Protein AF-A0AAV7N3Q4-F1 (afdb_monomer)

Structure (mmCIF, N/CA/C/O backbone):
data_AF-A0AAV7N3Q4-F1
#
_entry.id   AF-A0AAV7N3Q4-F1
#
loop_
_atom_site.group_PDB
_atom_site.id
_atom_site.type_symbol
_atom_site.label_atom_id
_atom_site.label_alt_id
_atom_site.label_comp_id
_atom_site.label_asym_id
_atom_site.label_entity_id
_atom_site.label_seq_id
_atom_site.pdbx_PDB_ins_code
_atom_site.Cartn_x
_atom_site.Cartn_y
_atom_site.Cartn_z
_atom_site.occupancy
_atom_site.B_iso_or_equiv
_atom_site.auth_seq_id
_atom_site.auth_comp_id
_atom_site.auth_asym_id
_atom_site.auth_atom_id
_atom_site.pdbx_PDB_model_num
ATOM 1 N N . MET A 1 1 ? -39.436 10.682 68.990 1.00 85.94 1 MET A N 1
ATOM 2 C CA . MET A 1 1 ? -39.209 9.392 68.303 1.00 85.94 1 MET A CA 1
ATOM 3 C C . MET A 1 1 ? -39.518 9.507 66.808 1.00 85.94 1 MET A C 1
ATOM 5 O O . MET A 1 1 ? -38.678 9.134 66.002 1.00 85.94 1 MET A O 1
ATOM 9 N N . ASP A 1 2 ? -40.644 10.120 66.430 1.00 95.50 2 ASP A N 1
ATOM 10 C CA . ASP A 1 2 ? -41.121 10.217 65.033 1.00 95.50 2 ASP A CA 1
ATOM 11 C C . ASP A 1 2 ? -40.151 10.873 64.045 1.00 95.50 2 ASP A C 1
ATOM 13 O O . ASP A 1 2 ? -39.972 10.384 62.932 1.00 95.50 2 ASP A O 1
ATOM 17 N N . ARG A 1 3 ? -39.455 11.940 64.455 1.00 96.56 3 ARG A N 1
ATOM 18 C CA . ARG A 1 3 ? -38.454 12.605 63.605 1.00 96.56 3 ARG A CA 1
ATOM 19 C C . ARG A 1 3 ? -37.317 11.667 63.187 1.00 96.56 3 ARG A C 1
ATOM 21 O O . ARG A 1 3 ? -36.906 11.680 62.033 1.00 96.56 3 ARG A O 1
ATOM 28 N N . ILE A 1 4 ? -36.867 10.811 64.104 1.00 96.75 4 ILE A N 1
ATOM 29 C CA . ILE A 1 4 ? -35.821 9.818 63.829 1.00 96.75 4 ILE A CA 1
ATOM 30 C C . ILE A 1 4 ? -36.345 8.776 62.831 1.00 96.75 4 ILE A C 1
ATOM 32 O O . ILE A 1 4 ? -35.657 8.445 61.871 1.00 96.75 4 ILE A O 1
ATOM 36 N N . LEU A 1 5 ? -37.588 8.309 62.994 1.00 96.50 5 LEU A N 1
ATOM 37 C CA . LEU A 1 5 ? -38.215 7.370 62.052 1.00 96.50 5 LEU A CA 1
ATOM 38 C C . LEU A 1 5 ? -38.373 7.972 60.646 1.00 96.50 5 LEU A C 1
ATOM 40 O O . LEU A 1 5 ? -38.169 7.283 59.640 1.00 96.50 5 LEU A O 1
ATOM 44 N N . GLN A 1 6 ? -38.693 9.263 60.558 1.00 96.62 6 GLN A N 1
ATOM 45 C CA . GLN A 1 6 ? -38.802 9.981 59.290 1.00 96.62 6 GLN A CA 1
ATOM 46 C C . GLN A 1 6 ? -37.441 10.134 58.596 1.00 96.62 6 GLN A C 1
ATOM 48 O O . GLN A 1 6 ? -37.340 9.925 57.383 1.00 96.62 6 GLN A O 1
ATOM 53 N N . GLU A 1 7 ? -36.390 10.456 59.351 1.00 97.94 7 GLU A N 1
ATOM 54 C CA . GLU A 1 7 ? -35.021 10.543 58.839 1.00 97.94 7 GLU A CA 1
ATOM 55 C C . GLU A 1 7 ? -34.511 9.174 58.368 1.00 97.94 7 GLU A C 1
ATOM 57 O O . GLU A 1 7 ? -34.028 9.072 57.239 1.00 97.94 7 GLU A O 1
ATOM 62 N N . ILE A 1 8 ? -34.726 8.105 59.145 1.00 97.38 8 ILE A N 1
ATOM 63 C CA . ILE A 1 8 ? -34.405 6.724 58.739 1.00 97.38 8 ILE A CA 1
ATOM 64 C C . ILE A 1 8 ? -35.130 6.368 57.437 1.00 97.38 8 ILE A C 1
ATOM 66 O O . ILE A 1 8 ? -34.505 5.897 56.490 1.00 97.38 8 ILE A O 1
ATOM 70 N N . SER A 1 9 ? -36.427 6.671 57.332 1.00 97.12 9 SER A N 1
ATOM 71 C CA . SER A 1 9 ? -37.207 6.417 56.112 1.00 97.12 9 SER A CA 1
ATOM 72 C C . SER A 1 9 ? -36.661 7.180 54.901 1.00 97.12 9 SER A C 1
ATOM 74 O O . SER A 1 9 ? -36.644 6.664 53.781 1.00 97.12 9 SER A O 1
ATOM 76 N N . SER A 1 10 ? -36.197 8.413 55.113 1.00 98.06 10 SER A N 1
ATOM 77 C CA . SER A 1 10 ? -35.547 9.223 54.081 1.00 98.06 10 SER A CA 1
ATOM 78 C C . SER A 1 10 ? -34.230 8.595 53.618 1.00 98.06 10 SER A C 1
ATOM 80 O O . SER A 1 10 ? -34.011 8.447 52.414 1.00 98.06 10 SER A O 1
ATOM 82 N N . VAL A 1 11 ? -33.388 8.155 54.558 1.00 97.94 11 VAL A N 1
ATOM 83 C CA . VAL A 1 11 ? -32.121 7.467 54.266 1.00 97.94 11 VAL A CA 1
ATOM 84 C C . VAL A 1 11 ? -32.369 6.156 53.520 1.00 97.94 11 VAL A C 1
ATOM 86 O O . VAL A 1 11 ? -31.745 5.926 52.488 1.00 97.94 11 VAL A O 1
ATOM 89 N N . CYS A 1 12 ? -33.336 5.339 53.948 1.00 97.81 12 CYS A N 1
ATOM 90 C CA . CYS A 1 12 ? -33.691 4.095 53.260 1.00 97.81 12 CYS A CA 1
ATOM 91 C C . CYS A 1 12 ? -34.134 4.329 51.808 1.00 97.81 12 CYS A C 1
ATOM 93 O O . CYS A 1 12 ? -33.788 3.543 50.927 1.00 97.81 12 CYS A O 1
ATOM 95 N N . ARG A 1 13 ? -34.876 5.412 51.528 1.00 98.00 13 ARG A N 1
ATOM 96 C CA . ARG A 1 13 ? -35.238 5.778 50.148 1.00 98.00 13 ARG A CA 1
ATOM 97 C C . ARG A 1 13 ? -34.016 6.167 49.320 1.00 98.00 13 ARG A C 1
ATOM 99 O O . ARG A 1 13 ? -33.905 5.728 48.179 1.00 98.00 13 ARG A O 1
ATOM 106 N N . LYS A 1 14 ? -33.096 6.953 49.888 1.00 98.25 14 LYS A N 1
ATOM 107 C CA . LYS A 1 14 ? -31.851 7.345 49.208 1.00 98.25 14 LYS A CA 1
ATOM 108 C C . LYS A 1 14 ? -30.969 6.136 48.898 1.00 98.25 14 LYS A C 1
ATOM 110 O O . LYS A 1 14 ? -30.507 6.028 47.769 1.00 98.25 14 LYS A O 1
ATOM 115 N N . LEU A 1 15 ? -30.807 5.212 49.849 1.00 98.12 15 LEU A N 1
ATOM 116 C CA . LEU A 1 15 ? -30.045 3.975 49.648 1.00 98.12 15 LEU A CA 1
ATOM 117 C C . LEU A 1 15 ? -30.625 3.135 48.504 1.00 98.12 15 LEU A C 1
ATOM 119 O O . LEU A 1 15 ? -29.895 2.796 47.583 1.00 98.12 15 LEU A O 1
ATOM 123 N N . LYS A 1 16 ? -31.950 2.928 48.466 1.00 97.75 16 LYS A N 1
ATOM 124 C CA . LYS A 1 16 ? -32.605 2.235 47.338 1.00 97.75 16 LYS A CA 1
ATOM 125 C C . LYS A 1 16 ? -32.380 2.933 45.991 1.00 97.75 16 LYS A C 1
ATOM 127 O O . LYS A 1 16 ? -32.219 2.271 44.964 1.00 97.75 16 LYS A O 1
ATOM 132 N N . GLY A 1 17 ? -32.385 4.267 45.982 1.00 98.19 17 GLY A N 1
ATOM 133 C CA . GLY A 1 17 ? -32.070 5.055 44.790 1.00 98.19 17 GLY A CA 1
ATOM 134 C C . GLY A 1 17 ? -30.626 4.852 44.327 1.00 98.19 17 GLY A C 1
ATOM 135 O O . GLY A 1 17 ? -30.386 4.643 43.140 1.00 98.19 17 GLY A O 1
ATOM 136 N N . MET A 1 18 ? -29.676 4.842 45.265 1.00 98.12 18 MET A N 1
ATOM 137 C CA . MET A 1 18 ? -28.266 4.560 44.987 1.00 98.12 18 MET A CA 1
ATOM 138 C C . MET A 1 18 ? -28.060 3.133 44.475 1.00 98.12 18 MET A C 1
ATOM 140 O O . MET A 1 18 ? -27.357 2.960 43.487 1.00 98.12 18 MET A O 1
ATOM 144 N N . ASP A 1 19 ? -28.713 2.133 45.069 1.00 98.12 19 ASP A N 1
ATOM 145 C CA . ASP A 1 19 ? -28.649 0.741 44.606 1.00 98.12 19 ASP A CA 1
ATOM 146 C C . ASP A 1 19 ? -29.130 0.611 43.155 1.00 98.12 19 ASP A C 1
ATOM 148 O O . ASP A 1 19 ? -28.496 -0.053 42.333 1.00 98.12 19 ASP A O 1
ATOM 152 N N . SER A 1 20 ? -30.212 1.315 42.813 1.00 98.06 20 SER A N 1
ATOM 153 C CA . SER A 1 20 ? -30.743 1.349 41.446 1.00 98.06 20 SER A CA 1
ATOM 154 C C . SER A 1 20 ? -29.767 2.024 40.472 1.00 98.06 20 SER A C 1
ATOM 156 O O . SER A 1 20 ? -29.524 1.512 39.379 1.00 98.06 20 SER A O 1
ATOM 158 N N . ALA A 1 21 ? -29.156 3.144 40.874 1.00 98.12 21 ALA A N 1
ATOM 159 C CA . ALA A 1 21 ? -28.151 3.840 40.069 1.00 98.12 21 ALA A CA 1
ATOM 160 C C . ALA A 1 21 ? -26.880 2.995 39.871 1.00 98.12 21 ALA A C 1
ATOM 162 O O . ALA A 1 21 ? -26.360 2.912 38.759 1.00 98.12 21 ALA A O 1
ATOM 163 N N . MET A 1 22 ? -26.409 2.309 40.916 1.00 98.44 22 MET A N 1
ATOM 164 C CA . MET A 1 22 ? -25.273 1.388 40.832 1.00 98.44 22 MET A CA 1
ATOM 165 C C . MET A 1 22 ? -25.566 0.212 39.899 1.00 98.44 22 MET A C 1
ATOM 167 O O . MET A 1 22 ? -24.702 -0.168 39.105 1.00 98.44 22 MET A O 1
ATOM 171 N N . ALA A 1 23 ? -26.779 -0.346 39.947 1.00 97.94 23 ALA A N 1
ATOM 172 C CA . ALA A 1 23 ? -27.193 -1.402 39.029 1.00 97.94 23 ALA A CA 1
ATOM 173 C C . ALA A 1 23 ? -27.170 -0.920 37.567 1.00 97.94 23 ALA A C 1
ATOM 175 O O . ALA A 1 23 ? -26.637 -1.619 36.704 1.00 97.94 23 ALA A O 1
ATOM 176 N N . SER A 1 24 ? -27.663 0.297 37.305 1.00 98.44 24 SER A N 1
ATOM 177 C CA . SER A 1 24 ? -27.626 0.921 35.975 1.00 98.44 24 SER A CA 1
ATOM 178 C C . SER A 1 24 ? -26.196 1.138 35.473 1.00 98.44 24 SER A C 1
ATOM 180 O O . SER A 1 24 ? -25.858 0.692 34.379 1.00 98.44 24 SER A O 1
ATOM 182 N N . LEU A 1 25 ? -25.323 1.745 36.285 1.00 98.31 25 LEU A N 1
ATOM 183 C CA . LEU A 1 25 ? -23.913 1.964 35.930 1.00 98.31 25 LEU A CA 1
ATOM 184 C C . LEU A 1 25 ? -23.173 0.646 35.688 1.00 98.31 25 LEU A C 1
ATOM 186 O O . LEU A 1 25 ? -22.331 0.547 34.795 1.00 98.31 25 LEU A O 1
ATOM 190 N N . THR A 1 26 ? -23.500 -0.394 36.455 1.00 98.38 26 THR A N 1
ATOM 191 C CA . THR A 1 26 ? -22.928 -1.731 36.260 1.00 98.38 26 THR A CA 1
ATOM 192 C C . THR A 1 26 ? -23.360 -2.328 34.921 1.00 98.38 26 THR A C 1
ATOM 194 O O . THR A 1 26 ? -22.547 -2.963 34.247 1.00 98.38 26 THR A O 1
ATOM 197 N N . ALA A 1 27 ? -24.618 -2.132 34.518 1.00 98.19 27 ALA A N 1
ATOM 198 C CA . ALA A 1 27 ? -25.118 -2.583 33.223 1.00 98.19 27 ALA A CA 1
ATOM 199 C C . ALA A 1 27 ? -24.444 -1.831 32.064 1.00 98.19 27 ALA A C 1
ATOM 201 O O . ALA A 1 27 ? -23.938 -2.464 31.139 1.00 98.19 27 ALA A O 1
ATOM 202 N N . GLU A 1 28 ? -24.348 -0.505 32.156 1.00 98.56 28 GLU A N 1
ATOM 203 C CA . GLU A 1 28 ? -23.677 0.331 31.156 1.00 98.56 28 GLU A CA 1
ATOM 204 C C . GLU A 1 28 ? -22.185 -0.016 31.033 1.00 98.56 28 GLU A C 1
ATOM 206 O O . GLU A 1 28 ? -21.675 -0.218 29.934 1.00 98.56 28 GLU A O 1
ATOM 211 N N . THR A 1 29 ? -21.497 -0.223 32.161 1.00 98.38 29 THR A N 1
ATOM 212 C CA . THR A 1 29 ? -20.089 -0.655 32.178 1.00 98.38 29 THR A CA 1
ATOM 213 C C . THR A 1 29 ? -19.898 -2.012 31.498 1.00 98.38 29 THR A C 1
ATOM 215 O O . THR A 1 29 ? -18.897 -2.227 30.816 1.00 98.38 29 THR A O 1
ATOM 218 N N . LYS A 1 30 ? -20.844 -2.947 31.661 1.00 98.31 30 LYS A N 1
ATOM 219 C CA . LYS A 1 30 ? -20.809 -4.232 30.947 1.00 98.31 30 LYS A CA 1
ATOM 220 C C . LYS A 1 30 ? -21.010 -4.043 29.446 1.00 98.31 30 LYS A C 1
ATOM 222 O O . LYS A 1 30 ? -20.274 -4.662 28.684 1.00 98.31 30 LYS A O 1
ATOM 227 N N . SER A 1 31 ? -21.940 -3.179 29.037 1.00 98.56 31 SER A N 1
ATOM 228 C CA . SER A 1 31 ? -22.153 -2.843 27.624 1.00 98.56 31 SER A CA 1
ATOM 229 C C . SER A 1 31 ? -20.885 -2.268 26.997 1.00 98.56 31 SER A C 1
ATOM 231 O O . SER A 1 31 ? -20.386 -2.821 26.023 1.00 98.56 31 SER A O 1
ATOM 233 N N . MET A 1 32 ? -20.279 -1.255 27.626 1.00 98.56 32 MET A N 1
ATOM 234 C CA . MET A 1 32 ? -19.039 -0.647 27.130 1.00 98.56 32 MET A CA 1
ATOM 235 C C . MET A 1 32 ? -17.902 -1.664 26.988 1.00 98.56 32 MET A C 1
ATOM 237 O O . MET A 1 32 ? -17.132 -1.601 26.035 1.00 98.56 32 MET A O 1
ATOM 241 N N . ARG A 1 33 ? -17.782 -2.633 27.908 1.00 98.50 33 ARG A N 1
ATOM 242 C CA . ARG A 1 33 ? -16.776 -3.704 27.784 1.00 98.50 33 ARG A CA 1
ATOM 243 C C . ARG A 1 33 ? -17.008 -4.586 26.559 1.00 98.50 33 ARG A C 1
ATOM 245 O O . ARG A 1 33 ? -16.032 -4.995 25.934 1.00 98.50 33 ARG A O 1
ATOM 252 N N . LEU A 1 34 ? -18.264 -4.885 26.229 1.00 98.38 34 LEU A N 1
ATOM 253 C CA . LEU A 1 34 ? -18.602 -5.649 25.027 1.00 98.38 34 LEU A CA 1
ATOM 254 C C . LEU A 1 34 ? -18.279 -4.850 23.762 1.00 98.38 34 LEU A C 1
ATOM 256 O O . LEU A 1 34 ? -17.663 -5.397 22.850 1.00 98.38 34 LEU A O 1
ATOM 260 N N . ASP A 1 35 ? -18.606 -3.559 23.743 1.00 98.56 35 ASP A N 1
ATOM 261 C CA . ASP A 1 35 ? -18.296 -2.678 22.614 1.00 98.56 35 ASP A CA 1
ATOM 262 C C . ASP A 1 35 ? -16.781 -2.562 22.398 1.00 98.56 35 ASP A C 1
ATOM 264 O O . ASP A 1 35 ? -16.299 -2.714 21.276 1.00 98.56 35 ASP A O 1
ATOM 268 N N . ILE A 1 36 ? -16.005 -2.396 23.477 1.00 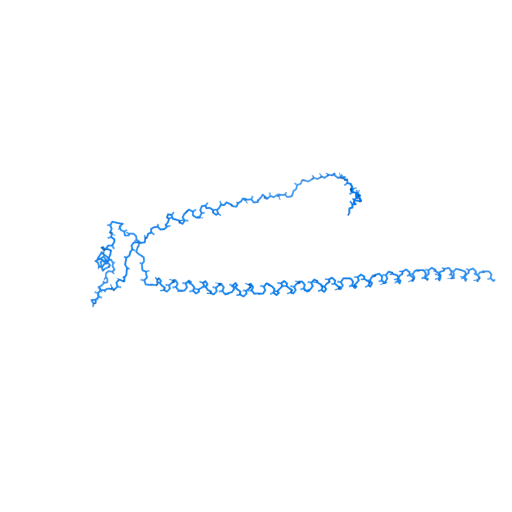98.50 36 ILE A N 1
ATOM 269 C CA . ILE A 1 36 ? -14.535 -2.375 23.427 1.00 98.50 36 ILE A CA 1
ATOM 270 C C . ILE A 1 36 ? -13.985 -3.687 22.855 1.00 98.50 36 ILE A C 1
ATOM 272 O O . ILE A 1 36 ? -13.111 -3.647 21.990 1.00 98.50 36 ILE A O 1
ATOM 276 N N . ALA A 1 37 ? -14.499 -4.844 23.281 1.00 98.06 37 ALA A N 1
ATOM 277 C CA . ALA A 1 37 ? -14.082 -6.136 22.731 1.00 98.06 37 ALA A CA 1
ATOM 278 C C . ALA A 1 37 ? -14.438 -6.268 21.234 1.00 98.06 37 ALA A C 1
ATOM 280 O O . ALA A 1 37 ? -13.651 -6.788 20.434 1.00 98.06 37 ALA A O 1
ATOM 281 N N . GLY A 1 38 ? -15.599 -5.742 20.835 1.00 98.56 38 GLY A N 1
ATOM 282 C CA . GLY A 1 38 ? -16.008 -5.646 19.436 1.00 98.56 38 GLY A CA 1
ATOM 283 C C . GLY A 1 38 ? -15.044 -4.793 18.612 1.00 98.56 38 GLY A C 1
ATOM 284 O O . GLY A 1 38 ? -14.570 -5.233 17.563 1.00 98.56 38 GLY A O 1
ATOM 285 N N . PHE A 1 39 ? -14.684 -3.608 19.106 1.00 98.56 39 PHE A N 1
ATOM 286 C CA . PHE A 1 39 ? -13.723 -2.730 18.440 1.00 98.56 39 PHE A CA 1
ATOM 287 C C . PHE A 1 39 ? -12.327 -3.343 18.359 1.00 98.56 39 PHE A C 1
ATOM 289 O O . PHE A 1 39 ? -11.708 -3.270 17.303 1.00 98.56 39 PHE A O 1
ATOM 296 N N . GLN A 1 40 ? -11.852 -4.018 19.406 1.00 98.56 40 GLN A N 1
ATOM 297 C CA . GLN A 1 40 ? -10.576 -4.744 19.369 1.00 98.56 40 GLN A CA 1
ATOM 298 C C . GLN A 1 40 ? -10.552 -5.798 18.252 1.00 98.56 40 GLN A C 1
ATOM 300 O O . GLN A 1 40 ? -9.575 -5.910 17.510 1.00 98.56 40 GLN A O 1
ATOM 305 N N . THR A 1 41 ? -11.654 -6.526 18.072 1.00 98.25 41 THR A N 1
ATOM 306 C CA . THR A 1 41 ? -11.781 -7.521 16.996 1.00 98.25 41 THR A CA 1
ATOM 307 C C . THR A 1 41 ? -11.770 -6.863 15.611 1.00 98.25 41 THR A C 1
ATOM 309 O O . THR A 1 41 ? -11.142 -7.362 14.680 1.00 98.25 41 THR A O 1
ATOM 312 N N . GLN A 1 42 ? -12.427 -5.711 15.457 1.00 98.56 42 GLN A N 1
ATOM 313 C CA . GLN A 1 42 ? -12.407 -4.972 14.192 1.00 98.56 42 GLN A CA 1
ATOM 314 C C . GLN A 1 42 ? -11.023 -4.395 13.875 1.00 98.56 42 GLN A C 1
ATOM 316 O O . GLN A 1 42 ? -10.572 -4.506 12.737 1.00 98.56 42 GLN A O 1
ATOM 321 N N . VAL A 1 43 ? -10.341 -3.814 14.866 1.00 98.62 43 VAL A N 1
ATOM 322 C CA . VAL A 1 43 ? -8.998 -3.235 14.710 1.00 98.62 43 VAL A CA 1
ATOM 323 C C . VAL A 1 43 ? -8.002 -4.307 14.282 1.00 98.62 43 VAL A C 1
ATOM 325 O O . VAL A 1 43 ? -7.355 -4.141 13.255 1.00 98.62 43 VAL A O 1
ATOM 328 N N . THR A 1 44 ? -7.963 -5.445 14.975 1.00 98.31 44 THR A N 1
ATOM 329 C CA . THR A 1 44 ? -7.092 -6.576 14.600 1.00 98.31 44 THR A CA 1
ATOM 330 C C . THR A 1 44 ? -7.389 -7.108 13.193 1.00 98.31 44 THR A C 1
ATOM 332 O O . THR A 1 44 ? -6.475 -7.419 12.427 1.00 98.31 44 THR A O 1
ATOM 335 N N . GLY A 1 45 ? -8.665 -7.157 12.794 1.00 98.44 45 GLY A N 1
ATOM 336 C CA . GLY A 1 45 ? -9.055 -7.508 11.427 1.00 98.44 45 GLY A CA 1
ATOM 337 C C . GLY A 1 45 ? -8.593 -6.491 10.376 1.00 98.44 45 GLY A C 1
ATOM 338 O O . GLY A 1 45 ? -8.189 -6.874 9.275 1.00 98.44 45 GLY A O 1
ATOM 339 N N . LEU A 1 46 ? -8.638 -5.194 10.692 1.00 98.44 46 LEU A N 1
ATOM 340 C CA . LEU A 1 46 ? -8.141 -4.134 9.813 1.00 98.44 46 LEU A CA 1
ATOM 341 C C . LEU A 1 46 ? -6.617 -4.156 9.701 1.00 98.44 46 LEU A C 1
ATOM 343 O O . LEU A 1 46 ? -6.109 -4.061 8.587 1.00 98.44 46 LEU A O 1
ATOM 347 N N . GLU A 1 47 ? -5.906 -4.347 10.810 1.00 98.38 47 GLU A N 1
ATOM 348 C CA . GLU A 1 47 ? -4.448 -4.497 10.834 1.00 98.38 47 GLU A CA 1
ATOM 349 C C . GLU A 1 47 ? -4.006 -5.631 9.905 1.00 98.38 47 GLU A C 1
ATOM 351 O O . GLU A 1 47 ? -3.195 -5.410 9.009 1.00 98.38 47 GLU A O 1
ATOM 356 N N . LEU A 1 48 ? -4.638 -6.807 10.003 1.00 98.38 48 LEU A N 1
ATOM 357 C CA . LEU A 1 48 ? -4.339 -7.940 9.122 1.00 98.38 48 LEU A CA 1
ATOM 358 C C . LEU A 1 48 ? -4.571 -7.615 7.638 1.00 98.38 48 LEU A C 1
ATOM 360 O O . LEU A 1 48 ? -3.788 -8.013 6.768 1.00 98.38 48 LEU A O 1
ATOM 364 N N . ARG A 1 49 ? -5.654 -6.893 7.323 1.00 98.25 49 ARG A N 1
ATOM 365 C CA . ARG A 1 49 ? -5.950 -6.469 5.947 1.00 98.25 49 ARG A CA 1
ATOM 366 C C . ARG A 1 49 ? -4.903 -5.491 5.426 1.00 98.25 49 ARG A C 1
ATOM 368 O O . ARG A 1 49 ? -4.513 -5.620 4.268 1.00 98.25 49 ARG A O 1
ATOM 375 N N . VAL A 1 50 ? -4.441 -4.557 6.257 1.00 98.38 50 VAL A N 1
ATOM 376 C CA . VAL A 1 50 ? -3.359 -3.625 5.911 1.00 98.38 50 VAL A CA 1
ATOM 377 C C . VAL A 1 50 ? -2.078 -4.399 5.624 1.00 98.38 50 VAL A C 1
ATOM 379 O O . VAL A 1 50 ? -1.552 -4.275 4.522 1.00 98.38 50 VAL A O 1
ATOM 382 N N . THR A 1 51 ? -1.660 -5.305 6.510 1.00 98.06 51 THR A N 1
ATOM 383 C CA . THR A 1 51 ? -0.460 -6.130 6.291 1.00 98.06 51 THR A CA 1
ATOM 384 C C . THR A 1 51 ? -0.571 -6.977 5.017 1.00 98.06 51 THR A C 1
ATOM 386 O O . THR A 1 51 ? 0.386 -7.133 4.257 1.00 98.06 51 THR A O 1
ATOM 389 N N . THR A 1 52 ? -1.763 -7.497 4.717 1.00 98.19 52 THR A N 1
ATOM 390 C CA . THR A 1 52 ? -2.017 -8.249 3.477 1.00 98.19 52 THR A CA 1
ATOM 391 C C . THR A 1 52 ? -1.882 -7.366 2.234 1.00 98.19 52 THR A C 1
ATOM 393 O O . THR A 1 52 ? -1.379 -7.802 1.201 1.00 98.19 52 THR A O 1
ATOM 396 N N . VAL A 1 53 ? -2.342 -6.118 2.294 1.00 97.88 53 VAL A N 1
ATOM 397 C CA . VAL A 1 53 ? -2.201 -5.173 1.180 1.00 97.88 53 VAL A CA 1
ATOM 398 C C . VAL A 1 53 ? -0.743 -4.748 1.014 1.00 97.88 53 VAL A C 1
ATOM 400 O O . VAL A 1 53 ? -0.238 -4.775 -0.104 1.00 97.88 53 VAL A O 1
ATOM 403 N N . GLU A 1 54 ? -0.044 -4.439 2.103 1.00 96.75 54 GLU A N 1
ATOM 404 C CA . GLU A 1 54 ? 1.374 -4.061 2.089 1.00 96.75 54 GLU A CA 1
ATOM 405 C C . GLU A 1 54 ? 2.252 -5.168 1.497 1.00 96.75 54 GLU A C 1
ATOM 407 O O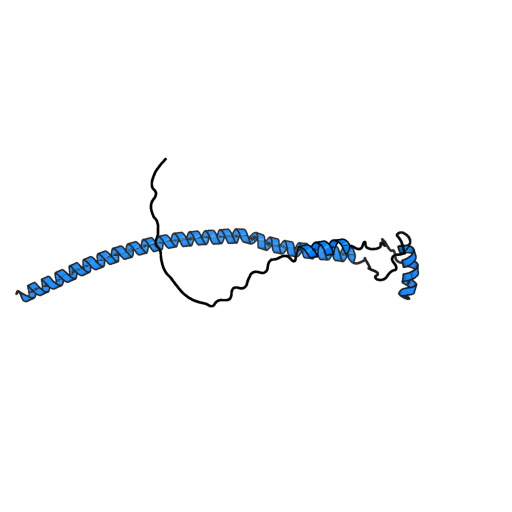 . GLU A 1 54 ? 3.036 -4.915 0.581 1.00 96.75 54 GLU A O 1
ATOM 412 N N . THR A 1 55 ? 2.055 -6.417 1.927 1.00 96.69 55 THR A N 1
ATOM 413 C CA . THR A 1 55 ? 2.781 -7.579 1.378 1.00 96.69 55 THR A CA 1
ATOM 414 C C . THR A 1 55 ? 2.493 -7.809 -0.105 1.00 96.69 55 THR A C 1
ATOM 416 O O . THR A 1 55 ? 3.378 -8.228 -0.848 1.00 96.69 55 THR A O 1
ATOM 419 N N . ARG A 1 56 ? 1.277 -7.498 -0.573 1.00 96.06 56 ARG A N 1
ATOM 420 C CA . ARG A 1 56 ? 0.927 -7.563 -2.000 1.00 96.06 56 ARG A CA 1
ATOM 421 C C . ARG A 1 56 ? 1.523 -6.422 -2.819 1.00 96.06 56 ARG A C 1
ATOM 423 O O . ARG A 1 56 ? 1.752 -6.633 -4.006 1.00 96.06 56 ARG A O 1
ATOM 430 N N . ILE A 1 57 ? 1.735 -5.244 -2.228 1.00 96.25 57 ILE A N 1
ATOM 431 C CA . ILE A 1 57 ? 2.292 -4.060 -2.902 1.00 96.25 57 ILE A CA 1
ATOM 432 C C . ILE A 1 57 ? 3.819 -4.137 -2.995 1.00 96.25 57 ILE A C 1
ATOM 434 O O . ILE A 1 57 ? 4.363 -3.788 -4.041 1.00 96.25 57 ILE A O 1
ATOM 438 N N . ALA A 1 58 ? 4.496 -4.647 -1.963 1.00 95.44 58 ALA A N 1
ATOM 439 C CA . ALA A 1 58 ? 5.955 -4.769 -1.903 1.00 95.44 58 ALA A CA 1
ATOM 440 C C . ALA A 1 58 ? 6.626 -5.263 -3.210 1.00 95.44 58 ALA A C 1
ATOM 442 O O . ALA A 1 58 ? 7.483 -4.550 -3.732 1.00 95.44 58 ALA A O 1
ATOM 443 N N . PRO A 1 59 ? 6.208 -6.385 -3.837 1.00 94.69 59 PRO A N 1
ATOM 444 C CA . PRO A 1 59 ? 6.864 -6.877 -5.052 1.00 94.69 59 PRO A CA 1
ATOM 445 C C . PRO A 1 59 ? 6.672 -5.977 -6.281 1.00 94.69 59 PRO A C 1
ATOM 447 O O . PRO A 1 59 ? 7.421 -6.097 -7.248 1.00 94.69 59 PRO A O 1
ATOM 450 N N . TRP A 1 60 ? 5.664 -5.099 -6.301 1.00 94.38 60 TRP A N 1
ATOM 451 C CA . TRP A 1 60 ? 5.484 -4.154 -7.408 1.00 94.38 60 TRP A CA 1
ATOM 452 C C . TRP A 1 60 ? 6.514 -3.034 -7.362 1.00 94.38 60 TRP A C 1
ATOM 454 O O . TRP A 1 60 ? 6.970 -2.611 -8.418 1.00 94.38 60 TRP A O 1
ATOM 464 N N . VAL A 1 61 ? 6.913 -2.606 -6.163 1.00 93.00 61 VAL A N 1
ATOM 465 C CA . VAL A 1 61 ? 7.974 -1.608 -5.980 1.00 93.00 61 VAL A CA 1
ATOM 466 C C . VAL A 1 61 ? 9.309 -2.161 -6.484 1.00 93.00 61 VAL A C 1
ATOM 468 O O . VAL A 1 61 ? 10.000 -1.494 -7.251 1.00 93.00 61 VAL A O 1
ATOM 471 N N . ASP A 1 62 ? 9.625 -3.413 -6.143 1.00 92.25 62 ASP A N 1
ATOM 472 C CA . ASP A 1 62 ? 10.849 -4.078 -6.609 1.00 92.25 62 ASP A CA 1
ATOM 473 C C . ASP A 1 62 ? 10.880 -4.223 -8.139 1.00 92.25 62 ASP A C 1
ATOM 475 O O . ASP A 1 62 ? 11.898 -3.959 -8.783 1.00 92.25 62 ASP A O 1
ATOM 479 N N . ARG A 1 63 ? 9.741 -4.588 -8.745 1.00 94.81 63 ARG A N 1
ATOM 480 C CA . ARG A 1 63 ? 9.605 -4.678 -10.207 1.00 94.81 63 ARG A CA 1
ATOM 481 C C . ARG A 1 63 ? 9.767 -3.329 -10.894 1.00 94.81 63 ARG A C 1
ATOM 483 O O . ARG A 1 63 ? 10.349 -3.277 -11.972 1.00 94.81 63 ARG A O 1
ATOM 490 N N . ASP A 1 64 ? 9.262 -2.250 -10.305 1.00 95.94 64 ASP A N 1
ATOM 491 C CA . ASP A 1 64 ? 9.391 -0.913 -10.891 1.00 95.94 64 ASP A CA 1
ATOM 492 C C . ASP A 1 64 ? 10.865 -0.477 -10.932 1.00 95.94 64 ASP A C 1
ATOM 494 O O . ASP A 1 64 ? 11.352 0.032 -11.945 1.00 95.94 64 ASP A O 1
ATOM 498 N N . GLN A 1 65 ? 11.621 -0.805 -9.879 1.00 95.31 65 GLN A N 1
ATOM 499 C CA . GLN A 1 65 ? 13.066 -0.595 -9.842 1.00 95.31 65 GLN A CA 1
ATOM 500 C C . GLN A 1 65 ? 13.804 -1.437 -10.898 1.00 95.31 65 GLN A C 1
ATOM 502 O O . GLN A 1 65 ? 14.714 -0.940 -11.570 1.00 95.31 65 GLN A O 1
ATOM 507 N N . GLU A 1 66 ? 13.400 -2.695 -11.091 1.00 96.50 66 GLU A N 1
ATOM 508 C CA . GLU A 1 66 ? 13.939 -3.559 -12.147 1.00 96.50 66 GLU A CA 1
ATOM 509 C C . GLU A 1 66 ? 13.641 -3.000 -13.548 1.00 96.50 66 GLU A C 1
ATOM 511 O O . GLU A 1 66 ? 14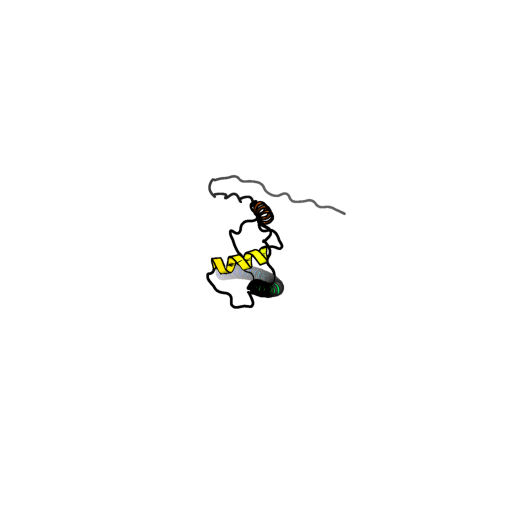.529 -2.955 -14.402 1.00 96.50 66 GLU A O 1
ATOM 516 N N . LEU A 1 67 ? 12.424 -2.505 -13.787 1.00 97.00 67 LEU A N 1
ATOM 517 C CA . LEU A 1 67 ? 12.043 -1.885 -15.057 1.00 97.00 67 LEU A CA 1
ATOM 518 C C . LEU A 1 67 ? 12.878 -0.639 -15.359 1.00 97.00 67 LEU A C 1
ATOM 520 O O . LEU A 1 67 ? 13.321 -0.464 -16.498 1.00 97.00 67 LEU A O 1
ATOM 524 N N . LEU A 1 68 ? 13.135 0.208 -14.359 1.00 96.62 68 LEU A N 1
ATOM 525 C CA . LEU A 1 68 ? 14.014 1.369 -14.512 1.00 96.62 68 LEU A CA 1
ATOM 526 C C . LEU A 1 68 ? 15.439 0.949 -14.883 1.00 96.62 68 LEU A C 1
ATOM 528 O O . LEU A 1 68 ? 16.023 1.508 -15.817 1.00 96.62 68 LEU A O 1
ATOM 532 N N . TYR A 1 69 ? 15.974 -0.074 -14.215 1.00 97.44 69 TYR A N 1
ATOM 533 C CA . TYR A 1 69 ? 17.290 -0.625 -14.528 1.00 97.44 69 TYR A CA 1
ATOM 534 C C . TYR A 1 69 ? 17.358 -1.181 -15.959 1.00 97.44 69 TYR A C 1
ATOM 536 O O . TYR A 1 69 ? 18.258 -0.830 -16.726 1.00 97.44 69 TYR A O 1
ATOM 544 N N . LEU A 1 70 ? 16.386 -2.008 -16.353 1.00 97.38 70 LEU A N 1
ATOM 545 C CA . LEU A 1 70 ? 16.327 -2.596 -17.692 1.00 97.38 70 LEU A CA 1
ATOM 546 C C . LEU A 1 70 ? 16.183 -1.527 -18.776 1.00 97.38 70 LEU A C 1
ATOM 548 O O . LEU A 1 70 ? 16.827 -1.622 -19.820 1.00 97.38 70 LEU A O 1
ATOM 552 N N . ARG A 1 71 ? 15.389 -0.483 -18.521 1.00 97.69 71 ARG A N 1
ATOM 553 C CA . ARG A 1 71 ? 15.236 0.650 -19.436 1.00 97.69 71 ARG A CA 1
ATOM 554 C C . ARG A 1 71 ? 16.542 1.421 -19.605 1.00 97.69 71 ARG A C 1
ATOM 556 O O . ARG A 1 71 ? 16.910 1.717 -20.738 1.00 97.69 71 ARG A O 1
ATOM 563 N N . SER A 1 72 ? 17.247 1.707 -18.510 1.00 97.31 72 SER A N 1
ATOM 564 C CA . SER A 1 72 ? 18.566 2.351 -18.553 1.00 97.31 72 SER A CA 1
ATOM 565 C C . SER A 1 72 ? 19.551 1.522 -19.376 1.00 97.31 72 SER A C 1
ATOM 567 O O . SER A 1 72 ? 20.193 2.033 -20.287 1.00 97.31 72 SER A O 1
ATOM 569 N N . LYS A 1 73 ? 19.598 0.210 -19.126 1.00 97.94 73 LYS A N 1
ATOM 570 C CA . LYS A 1 73 ? 20.460 -0.715 -19.864 1.00 97.94 73 LYS A CA 1
ATOM 571 C C . LYS A 1 73 ? 20.107 -0.786 -21.350 1.00 97.94 73 LYS A C 1
ATOM 573 O O . LYS A 1 73 ? 21.001 -0.916 -22.181 1.00 97.94 73 LYS A O 1
ATOM 578 N N . LEU A 1 74 ? 18.822 -0.713 -21.699 1.00 97.50 74 LEU A N 1
ATOM 579 C CA . LEU A 1 74 ? 18.378 -0.703 -23.092 1.00 97.50 74 LEU A CA 1
ATOM 580 C C . LEU A 1 74 ? 18.858 0.559 -23.812 1.00 97.50 74 LEU A C 1
ATOM 582 O O . LEU A 1 74 ? 19.382 0.443 -24.916 1.00 97.50 74 LEU A O 1
ATOM 586 N N . ILE A 1 75 ? 18.741 1.724 -23.171 1.00 96.81 75 ILE A N 1
ATOM 587 C CA . ILE A 1 75 ? 19.251 2.995 -23.705 1.00 96.81 75 ILE A CA 1
ATOM 588 C C . ILE A 1 75 ? 20.768 2.911 -23.898 1.00 96.81 75 ILE A C 1
ATOM 590 O O . ILE A 1 75 ? 21.254 3.181 -24.991 1.00 96.81 75 ILE A O 1
ATOM 594 N N . ASP A 1 76 ? 21.507 2.424 -22.898 1.00 97.31 76 ASP A N 1
ATOM 595 C CA . ASP A 1 76 ? 22.962 2.268 -22.993 1.00 97.31 76 ASP A CA 1
ATOM 596 C C . ASP A 1 76 ? 23.382 1.355 -24.155 1.00 97.31 76 ASP A C 1
ATOM 598 O O . ASP A 1 76 ? 24.360 1.623 -24.859 1.00 97.31 76 ASP A O 1
ATOM 602 N N . LEU A 1 77 ? 22.660 0.250 -24.364 1.00 96.12 77 LEU A N 1
ATOM 603 C CA . LEU A 1 77 ? 22.917 -0.671 -25.470 1.00 96.12 77 LEU A CA 1
ATOM 604 C C . LEU A 1 77 ? 22.540 -0.059 -26.823 1.00 96.12 77 LEU A C 1
ATOM 606 O O . LEU A 1 77 ? 23.270 -0.252 -27.797 1.00 96.12 77 LEU A O 1
ATOM 610 N N . GLU A 1 78 ? 21.439 0.687 -26.894 1.00 95.50 78 GLU A N 1
ATOM 611 C CA . GLU A 1 78 ? 21.014 1.397 -28.101 1.00 95.50 78 GLU A CA 1
ATOM 612 C C . GLU A 1 78 ? 22.031 2.476 -28.496 1.00 95.50 78 GLU A C 1
ATOM 614 O O . GLU A 1 78 ? 22.426 2.551 -29.663 1.00 95.50 78 GLU A O 1
ATOM 619 N N . ASP A 1 79 ? 22.526 3.242 -27.526 1.00 95.12 79 ASP A N 1
ATOM 620 C CA . ASP A 1 79 ? 23.526 4.286 -27.735 1.00 95.12 79 ASP A CA 1
ATOM 621 C C . ASP A 1 79 ? 24.874 3.693 -28.146 1.00 95.12 79 ASP A C 1
ATOM 623 O O . ASP A 1 79 ? 25.471 4.140 -29.126 1.00 95.12 79 ASP A O 1
ATOM 627 N N . ARG A 1 80 ? 25.332 2.617 -27.490 1.00 93.25 80 ARG A N 1
ATOM 628 C CA . ARG A 1 80 ? 26.548 1.896 -27.912 1.00 93.25 80 ARG A CA 1
ATOM 629 C C . ARG A 1 80 ? 26.408 1.314 -29.312 1.00 93.25 80 ARG A C 1
ATOM 631 O O . ARG A 1 80 ? 27.349 1.399 -30.093 1.00 93.25 80 ARG A O 1
ATOM 638 N N . SER A 1 81 ? 25.239 0.772 -29.653 1.00 92.06 81 SER A N 1
ATOM 639 C CA . SER A 1 81 ? 24.968 0.247 -30.993 1.00 92.06 81 SER A CA 1
ATOM 640 C C . SER A 1 81 ? 24.942 1.338 -32.065 1.00 92.06 81 SER A C 1
ATOM 642 O O . SER A 1 81 ? 25.162 1.034 -33.238 1.00 92.06 81 SER A O 1
ATOM 644 N N . ARG A 1 82 ? 24.621 2.584 -31.701 1.00 89.88 82 ARG A N 1
ATOM 645 C CA . ARG A 1 82 ? 24.553 3.725 -32.624 1.00 89.88 82 ARG A CA 1
ATOM 646 C C . ARG A 1 82 ? 25.761 4.648 -32.552 1.00 89.88 82 ARG A C 1
ATOM 648 O O . ARG A 1 82 ? 25.811 5.586 -33.339 1.00 89.88 82 ARG A O 1
ATOM 655 N N . LYS A 1 83 ? 26.721 4.378 -31.668 1.00 91.12 83 LYS A N 1
ATOM 656 C CA . LYS A 1 83 ? 27.898 5.222 -31.436 1.00 91.12 83 LYS A CA 1
ATOM 657 C C . LYS A 1 83 ? 28.685 5.506 -32.717 1.00 91.12 83 LYS A C 1
ATOM 659 O O . LYS A 1 83 ? 29.128 6.630 -32.917 1.00 91.12 83 LYS A O 1
ATOM 664 N N . ASP A 1 84 ? 28.778 4.515 -33.599 1.00 87.06 84 ASP A N 1
ATOM 665 C CA . ASP A 1 84 ? 29.528 4.621 -34.855 1.00 87.06 84 ASP A CA 1
ATOM 666 C C . ASP A 1 84 ? 28.648 5.067 -36.042 1.00 87.06 84 ASP A C 1
ATOM 668 O O . ASP A 1 84 ? 29.115 5.170 -37.177 1.00 87.06 84 ASP A O 1
ATOM 672 N N . ASN A 1 85 ? 27.361 5.352 -35.802 1.00 88.69 85 ASN A N 1
ATOM 673 C CA . ASN A 1 85 ? 26.429 5.801 -36.831 1.00 88.69 85 ASN A CA 1
ATOM 674 C C . ASN A 1 85 ? 26.385 7.331 -36.885 1.00 88.69 85 ASN A C 1
ATOM 676 O O . ASN A 1 85 ? 25.794 7.985 -36.026 1.00 88.69 85 ASN A O 1
ATOM 680 N N . ILE A 1 86 ? 26.922 7.904 -37.959 1.00 85.25 86 ILE A N 1
ATOM 681 C CA . ILE A 1 86 ? 26.873 9.347 -38.218 1.00 85.25 86 ILE A CA 1
ATOM 682 C C . ILE A 1 86 ? 25.678 9.668 -39.124 1.00 85.25 86 ILE A C 1
ATOM 684 O O . ILE A 1 86 ? 25.427 8.979 -40.115 1.00 85.25 86 ILE A O 1
ATOM 688 N N . ARG A 1 87 ? 24.927 10.725 -38.792 1.00 85.81 87 ARG A N 1
ATOM 689 C CA . ARG A 1 87 ? 23.820 11.231 -39.617 1.00 85.81 87 ARG A CA 1
ATOM 690 C C . ARG A 1 87 ? 24.242 12.495 -40.349 1.00 85.81 87 ARG A C 1
ATOM 692 O O . ARG A 1 87 ? 24.523 13.507 -39.718 1.00 85.81 87 ARG A O 1
ATOM 699 N N . PHE A 1 88 ? 24.203 12.445 -41.674 1.00 81.50 88 PHE A N 1
ATOM 700 C CA . PHE A 1 88 ? 24.372 13.619 -42.522 1.00 81.50 88 PHE A CA 1
ATOM 701 C C . PHE A 1 88 ? 23.000 14.216 -42.857 1.00 81.50 88 PHE A C 1
ATOM 703 O O . PHE A 1 88 ? 22.104 13.502 -43.309 1.00 81.50 88 PHE A O 1
ATOM 710 N N . LEU A 1 89 ? 22.824 15.516 -42.610 1.00 81.19 89 LEU A N 1
ATOM 711 C CA . LEU A 1 89 ? 21.603 16.264 -42.928 1.00 81.19 89 LEU A CA 1
ATOM 712 C C . LEU A 1 89 ? 21.865 17.189 -44.124 1.00 81.19 89 LEU A C 1
ATOM 714 O O . LEU A 1 89 ? 22.965 17.715 -44.258 1.00 81.19 89 LEU A O 1
ATOM 718 N N . GLY A 1 90 ? 20.862 17.390 -44.985 1.00 77.25 90 GLY A N 1
ATOM 719 C CA . GLY A 1 90 ? 20.958 18.316 -46.126 1.00 77.25 90 GLY A CA 1
ATOM 720 C C . GLY A 1 90 ? 21.615 17.752 -47.393 1.00 77.25 90 GLY A C 1
ATOM 721 O O . GLY A 1 90 ? 21.961 18.520 -48.284 1.00 77.25 90 GLY A O 1
ATOM 722 N N . PHE A 1 91 ? 21.781 16.430 -47.501 1.00 76.88 91 PHE A N 1
ATOM 723 C CA . PHE A 1 91 ? 22.246 15.796 -48.739 1.00 76.88 91 PHE A CA 1
ATOM 724 C C . PHE A 1 91 ? 21.118 15.731 -49.786 1.00 76.88 91 PHE A C 1
ATOM 726 O O . PHE A 1 91 ? 19.972 15.456 -49.420 1.00 76.88 91 PHE A O 1
ATOM 733 N N . PRO A 1 92 ? 21.416 15.946 -51.082 1.00 74.06 92 PRO A N 1
ATOM 734 C CA . PRO A 1 92 ? 20.413 15.866 -52.140 1.00 74.06 92 PRO A CA 1
ATOM 735 C C . PRO A 1 92 ? 19.881 14.431 -52.292 1.00 74.06 92 PRO A C 1
ATOM 737 O O . PRO A 1 92 ? 20.652 13.478 -52.401 1.00 74.06 92 PRO A O 1
ATOM 740 N N . GLU A 1 93 ? 18.556 14.271 -52.357 1.00 72.69 93 GLU A N 1
ATOM 741 C CA . GLU A 1 93 ? 17.870 12.963 -52.399 1.00 72.69 93 GLU A CA 1
ATOM 742 C C . GLU A 1 93 ? 18.108 12.158 -53.693 1.00 72.69 93 GLU A C 1
ATOM 744 O O . GLU A 1 93 ? 17.741 10.986 -53.783 1.00 72.69 93 GLU A O 1
ATOM 749 N N . ASN A 1 94 ? 18.749 12.762 -54.697 1.00 70.50 94 ASN A N 1
ATOM 750 C CA . ASN A 1 94 ? 18.957 12.165 -56.018 1.00 70.50 94 ASN A CA 1
ATOM 751 C C . ASN A 1 94 ? 20.113 11.146 -56.070 1.00 70.50 94 ASN A C 1
ATOM 753 O O . ASN A 1 94 ? 20.317 10.514 -57.106 1.00 70.50 94 ASN A O 1
ATOM 757 N N . VAL A 1 95 ? 20.857 10.954 -54.975 1.00 64.00 95 VAL A N 1
ATOM 758 C CA . VAL A 1 95 ? 21.966 9.987 -54.898 1.00 64.00 95 VAL A CA 1
ATOM 759 C C . VAL A 1 95 ? 21.432 8.645 -54.384 1.00 64.00 95 VAL A C 1
ATOM 761 O O . VAL A 1 95 ? 21.330 8.412 -53.180 1.00 64.00 95 VAL A O 1
ATOM 764 N N . LYS A 1 96 ? 21.028 7.748 -55.292 1.00 62.31 96 LYS A N 1
ATOM 765 C CA . LYS A 1 96 ? 20.400 6.468 -54.917 1.00 62.31 96 LYS A CA 1
ATOM 766 C C . LYS A 1 96 ? 21.419 5.366 -54.587 1.00 62.31 96 LYS A C 1
ATOM 768 O O . LYS A 1 96 ? 22.227 4.966 -55.415 1.00 62.31 96 LYS A O 1
ATOM 773 N N . GLY A 1 97 ? 21.241 4.763 -53.409 1.00 59.81 97 GLY A N 1
ATOM 774 C CA . GLY A 1 97 ? 21.460 3.332 -53.140 1.00 59.81 97 GLY A CA 1
ATOM 775 C C . GLY A 1 97 ? 22.906 2.830 -53.086 1.00 59.81 97 GLY A C 1
ATOM 776 O O . GLY A 1 97 ? 23.413 2.581 -51.998 1.00 59.81 97 GLY A O 1
ATOM 777 N N . ALA A 1 98 ? 23.543 2.620 -54.239 1.00 59.66 98 ALA A N 1
ATOM 778 C CA . ALA A 1 98 ? 24.888 2.038 -54.335 1.00 59.66 98 ALA A CA 1
ATOM 779 C C . ALA A 1 98 ? 25.990 3.111 -54.373 1.00 59.66 98 ALA A C 1
ATOM 781 O O . ALA A 1 98 ? 27.075 2.914 -53.825 1.00 59.66 98 ALA A O 1
ATOM 782 N N . ASP A 1 99 ? 25.673 4.288 -54.917 1.00 69.06 99 ASP A N 1
ATOM 783 C CA . ASP A 1 99 ? 26.638 5.374 -55.109 1.00 69.06 99 ASP A CA 1
ATOM 784 C C . ASP A 1 99 ? 26.852 6.230 -53.860 1.00 69.06 99 ASP A C 1
ATOM 786 O O . ASP A 1 99 ? 27.733 7.083 -53.846 1.00 69.06 99 ASP A O 1
ATOM 790 N N . ILE A 1 100 ? 26.100 5.993 -52.778 1.00 77.19 100 ILE A N 1
ATOM 791 C CA . ILE A 1 100 ? 26.245 6.754 -51.528 1.00 77.19 100 ILE A CA 1
ATOM 792 C C . ILE A 1 100 ? 27.651 6.558 -50.945 1.00 77.19 100 ILE A C 1
ATOM 794 O O . ILE A 1 100 ? 28.271 7.520 -50.501 1.00 77.19 100 ILE A O 1
ATOM 798 N N . HIS A 1 101 ? 28.190 5.335 -50.984 1.00 77.81 101 HIS A N 1
ATOM 799 C CA . HIS A 1 101 ? 29.550 5.060 -50.511 1.00 77.81 101 HIS A CA 1
ATOM 800 C C . HIS A 1 101 ? 30.612 5.777 -51.357 1.00 77.81 101 HIS A C 1
ATOM 802 O O . HIS A 1 101 ? 31.536 6.374 -50.800 1.00 77.81 101 HIS A O 1
ATOM 808 N N . SER A 1 102 ? 30.472 5.744 -52.685 1.00 76.94 102 SER A N 1
ATOM 809 C CA . SER A 1 102 ? 31.383 6.409 -53.626 1.00 76.94 102 SER A CA 1
ATOM 810 C C . SER A 1 102 ? 31.322 7.929 -53.480 1.00 76.94 102 SER A C 1
ATOM 812 O O . SER A 1 102 ? 32.355 8.583 -53.354 1.00 76.94 102 SER A O 1
ATOM 814 N N . TYR A 1 103 ? 30.110 8.476 -53.388 1.00 79.19 103 TYR A N 1
ATOM 815 C CA . TYR A 1 103 ? 29.861 9.897 -53.188 1.00 79.19 103 TYR A CA 1
ATOM 816 C C . TYR A 1 103 ? 30.420 10.388 -51.853 1.00 79.19 103 TYR A C 1
ATOM 818 O O . TYR A 1 103 ? 31.107 11.405 -51.816 1.00 79.19 103 TYR A O 1
ATOM 826 N N . LEU A 1 104 ? 30.200 9.661 -50.752 1.00 80.00 104 LEU A N 1
ATOM 827 C CA . LEU A 1 104 ? 30.764 10.021 -49.447 1.00 80.00 104 LEU A CA 1
ATOM 828 C C . LEU A 1 104 ? 32.294 9.952 -49.452 1.00 80.00 104 LEU A C 1
ATOM 830 O O . LEU A 1 104 ? 32.939 10.841 -48.906 1.00 80.00 104 LEU A O 1
ATOM 834 N N . ARG A 1 105 ? 32.898 8.954 -50.108 1.00 78.25 105 ARG A N 1
ATOM 835 C CA . ARG A 1 105 ? 34.363 8.865 -50.221 1.00 78.25 105 ARG A CA 1
ATOM 836 C C . ARG A 1 105 ? 34.959 10.054 -50.980 1.00 78.25 105 ARG A C 1
ATOM 838 O O . ARG A 1 105 ? 36.050 10.490 -50.635 1.00 78.25 105 ARG A O 1
ATOM 845 N N . GLU A 1 106 ? 34.259 10.585 -51.978 1.00 79.12 106 GLU A N 1
ATOM 846 C CA . GLU A 1 106 ? 34.714 11.754 -52.736 1.00 79.12 106 GLU A CA 1
ATOM 847 C C . GLU A 1 106 ? 34.425 13.084 -52.017 1.00 79.12 106 GLU A C 1
ATOM 849 O O . GLU A 1 106 ? 35.233 14.012 -52.062 1.00 79.12 106 GLU A O 1
ATOM 854 N N . THR A 1 107 ? 33.270 13.197 -51.360 1.00 78.75 107 THR A N 1
ATOM 855 C CA . THR A 1 107 ? 32.799 14.456 -50.761 1.00 78.75 107 THR A CA 1
ATOM 856 C C . THR A 1 107 ? 33.329 14.701 -49.358 1.00 78.75 107 THR A C 1
ATOM 858 O O . THR A 1 107 ? 33.599 15.852 -49.025 1.00 78.75 107 THR A O 1
ATOM 861 N N . LEU A 1 108 ? 33.532 13.659 -48.543 1.00 78.62 108 LEU A N 1
ATOM 862 C CA . LEU A 1 108 ? 34.030 13.825 -47.176 1.00 78.62 108 LEU A CA 1
ATOM 863 C C . LEU A 1 108 ? 35.400 14.516 -47.131 1.00 78.62 108 LEU A C 1
ATOM 865 O O . LEU A 1 108 ? 35.490 15.512 -46.420 1.00 78.62 108 LEU A O 1
ATOM 869 N N . PRO A 1 109 ? 36.426 14.109 -47.909 1.00 81.56 109 PRO A N 1
ATOM 870 C CA . PRO A 1 109 ? 37.721 14.796 -47.900 1.00 81.56 109 PRO A CA 1
ATOM 871 C C . PRO A 1 109 ? 37.618 16.263 -48.344 1.00 81.56 109 PRO A C 1
ATOM 873 O O . PRO A 1 109 ? 38.297 17.126 -47.795 1.00 81.56 109 PRO A O 1
ATOM 876 N N . LYS A 1 110 ? 36.729 16.561 -49.306 1.00 80.69 110 LYS A N 1
ATOM 877 C CA . LYS A 1 110 ? 36.493 17.928 -49.806 1.00 80.69 110 LYS A CA 1
ATOM 878 C C . LYS A 1 110 ? 35.812 18.822 -48.764 1.00 80.69 110 LYS A C 1
ATOM 880 O O . LYS A 1 110 ? 36.096 20.013 -48.721 1.00 80.69 110 LYS A O 1
ATOM 885 N N . LEU A 1 111 ? 34.915 18.263 -47.947 1.00 76.38 111 LEU A N 1
ATOM 886 C CA . LEU A 1 111 ? 34.160 19.000 -46.928 1.00 76.38 111 LEU A CA 1
ATOM 887 C C . LEU A 1 111 ? 34.918 19.147 -45.605 1.00 76.38 111 LEU A C 1
ATOM 889 O O . LEU A 1 111 ? 34.774 20.167 -44.939 1.00 76.38 111 LEU A O 1
ATOM 893 N N . THR A 1 112 ? 35.696 18.139 -45.203 1.00 74.56 112 THR A N 1
ATOM 894 C CA . THR A 1 112 ? 36.407 18.156 -43.916 1.00 74.56 112 THR A CA 1
ATOM 895 C C . THR A 1 112 ? 37.800 18.768 -44.014 1.00 74.56 112 THR A C 1
ATOM 897 O O . THR A 1 112 ? 38.350 19.155 -42.987 1.00 74.56 112 THR A O 1
ATOM 900 N N . GLY A 1 113 ? 38.388 18.849 -45.215 1.00 74.50 113 GLY A N 1
ATOM 901 C CA . GLY A 1 113 ? 39.772 19.298 -45.408 1.00 74.50 113 GLY A CA 1
ATOM 902 C C . GLY A 1 113 ? 40.814 18.348 -44.805 1.00 74.50 113 GLY A C 1
ATOM 903 O O . GLY A 1 113 ? 41.992 18.690 -44.739 1.00 74.50 113 GLY A O 1
ATOM 904 N N . ILE A 1 114 ? 40.389 17.164 -44.353 1.00 75.19 114 ILE A N 1
ATOM 905 C CA . ILE A 1 114 ? 41.251 16.151 -43.749 1.00 75.19 114 ILE A CA 1
ATOM 906 C C . ILE A 1 114 ? 41.726 15.215 -44.856 1.00 75.19 114 ILE A C 1
ATOM 908 O O . ILE A 1 114 ? 40.924 14.605 -45.568 1.00 75.19 114 ILE A O 1
ATOM 912 N N . ILE A 1 115 ? 43.044 15.086 -44.981 1.00 64.94 115 ILE A N 1
ATOM 913 C CA . ILE A 1 115 ? 43.670 14.077 -45.830 1.00 64.94 115 ILE A CA 1
ATOM 914 C C . ILE A 1 115 ? 43.541 12.745 -45.092 1.00 64.94 115 ILE A C 1
ATOM 916 O O . ILE A 1 115 ? 44.098 12.569 -44.012 1.00 64.94 115 ILE A O 1
ATOM 920 N N . PHE A 1 116 ? 42.758 11.821 -45.645 1.00 65.88 116 PHE A N 1
ATOM 921 C CA . PHE A 1 116 ? 42.711 10.455 -45.137 1.00 65.88 116 PHE A CA 1
ATOM 922 C C . PHE A 1 116 ? 43.926 9.703 -45.679 1.00 65.88 116 PHE A C 1
ATOM 924 O O . PHE A 1 116 ? 43.997 9.445 -46.883 1.00 65.88 116 PHE A O 1
ATOM 931 N N . ASP A 1 117 ? 44.868 9.355 -44.802 1.00 63.81 117 ASP A N 1
ATOM 932 C CA . ASP A 1 117 ? 45.962 8.451 -45.156 1.00 63.81 117 ASP A CA 1
ATOM 933 C C . ASP A 1 117 ? 45.384 7.091 -45.589 1.00 63.81 117 ASP A C 1
ATOM 935 O O . ASP A 1 117 ? 44.428 6.600 -44.978 1.00 63.81 117 ASP A O 1
ATOM 939 N N . PRO A 1 118 ? 45.903 6.464 -46.658 1.00 71.50 118 PRO A N 1
ATOM 940 C CA . PRO A 1 118 ? 45.421 5.159 -47.085 1.00 71.50 118 PRO A CA 1
ATOM 941 C C . PRO A 1 118 ? 45.725 4.094 -46.012 1.00 71.50 118 PRO A C 1
ATOM 943 O O . PRO A 1 118 ? 46.851 4.045 -45.514 1.00 71.50 118 PRO A O 1
ATOM 946 N N . PRO A 1 119 ? 44.776 3.189 -45.691 1.00 62.84 119 PRO A N 1
ATOM 947 C CA . PRO A 1 119 ? 43.516 2.930 -46.391 1.00 62.84 119 PRO A CA 1
ATOM 948 C C . PRO A 1 119 ? 42.345 3.847 -45.968 1.00 62.84 119 PRO A C 1
ATOM 950 O O . PRO A 1 119 ? 42.233 4.222 -44.803 1.00 62.84 119 PRO A O 1
ATOM 953 N N . PRO A 1 120 ? 41.418 4.168 -46.897 1.00 65.38 120 PRO A N 1
ATOM 954 C CA . PRO A 1 120 ? 40.279 5.046 -46.627 1.00 65.38 120 PRO A CA 1
ATOM 955 C C . PRO A 1 120 ? 39.375 4.494 -45.512 1.00 65.38 120 PRO A C 1
ATOM 957 O O . PRO A 1 120 ? 39.299 3.274 -45.337 1.00 65.38 120 PRO A O 1
ATOM 960 N N . PRO A 1 121 ? 38.623 5.362 -44.805 1.00 68.25 121 PRO A N 1
ATOM 961 C CA . PRO A 1 121 ? 37.778 4.946 -43.691 1.00 68.25 121 PRO A CA 1
ATOM 962 C C . PRO A 1 121 ? 36.806 3.836 -44.112 1.00 68.25 121 PRO A C 1
ATOM 964 O O . PRO A 1 121 ? 36.096 3.939 -45.119 1.00 68.25 121 PRO A O 1
ATOM 967 N N . GLY A 1 122 ? 36.799 2.751 -43.335 1.00 73.31 122 GLY A N 1
ATOM 968 C CA . GLY A 1 122 ? 35.963 1.578 -43.566 1.00 73.31 122 GLY A CA 1
ATOM 969 C C . GLY A 1 122 ? 34.500 1.865 -43.246 1.00 73.31 122 GLY A C 1
ATOM 970 O O . GLY A 1 122 ? 34.046 1.636 -42.130 1.00 73.31 122 GLY A O 1
ATOM 971 N N . ILE A 1 123 ? 33.744 2.367 -44.222 1.00 78.81 123 ILE A N 1
ATOM 972 C CA . ILE A 1 123 ? 32.297 2.549 -44.077 1.00 78.81 123 ILE A CA 1
ATOM 973 C C . ILE A 1 123 ? 31.628 1.173 -44.175 1.00 78.81 123 ILE A C 1
ATOM 975 O O . ILE A 1 123 ? 31.500 0.627 -45.268 1.00 78.81 123 ILE A O 1
ATOM 979 N N . SER A 1 124 ? 31.184 0.625 -43.041 1.00 79.12 124 SER A N 1
ATOM 980 C CA . SER A 1 124 ? 30.530 -0.693 -42.984 1.00 79.12 124 SER A CA 1
ATOM 981 C C . SER A 1 124 ? 29.200 -0.719 -43.750 1.00 79.12 124 SER A C 1
ATOM 983 O O . SER A 1 124 ? 28.950 -1.633 -44.534 1.00 79.12 124 SER A O 1
ATOM 985 N N . LYS A 1 125 ? 28.350 0.302 -43.563 1.00 79.19 125 LYS A N 1
ATOM 986 C CA . LYS A 1 125 ? 27.073 0.480 -44.275 1.00 79.19 125 LYS A CA 1
ATOM 987 C C . LYS A 1 125 ? 26.742 1.965 -44.396 1.00 79.19 125 LYS A C 1
ATOM 989 O O . LYS A 1 125 ? 26.872 2.697 -43.421 1.00 79.19 125 LYS A O 1
ATOM 994 N N . ALA A 1 126 ? 26.255 2.391 -45.556 1.00 77.38 126 ALA A N 1
ATOM 995 C CA . ALA A 1 126 ? 25.648 3.701 -45.751 1.00 77.38 126 ALA A CA 1
ATOM 996 C C . ALA A 1 126 ? 24.267 3.525 -46.380 1.00 77.38 126 ALA A C 1
ATOM 998 O O . ALA A 1 126 ? 24.098 2.799 -47.358 1.00 77.38 126 ALA A O 1
ATOM 999 N N . ALA A 1 127 ? 23.262 4.174 -45.801 1.00 77.69 127 ALA A N 1
ATOM 1000 C CA . ALA A 1 127 ? 21.905 4.135 -46.317 1.00 77.69 127 ALA A CA 1
ATOM 1001 C C . ALA A 1 127 ? 21.191 5.446 -46.010 1.00 77.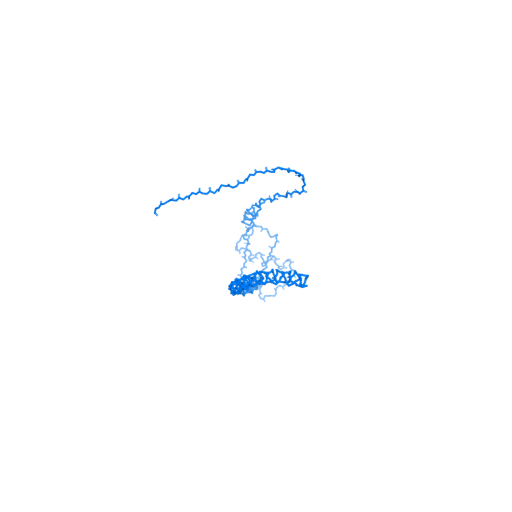69 127 ALA A C 1
ATOM 1003 O O . ALA A 1 127 ? 21.365 6.032 -44.940 1.00 77.69 127 ALA A O 1
ATOM 1004 N N . GLN A 1 128 ? 20.336 5.874 -46.935 1.00 74.75 128 GLN A N 1
ATOM 1005 C CA . GLN A 1 128 ? 19.406 6.960 -46.677 1.00 74.75 128 GLN A CA 1
ATOM 1006 C C . GLN A 1 128 ? 18.359 6.477 -45.666 1.00 74.75 128 GLN A C 1
ATOM 1008 O O . GLN A 1 128 ? 17.699 5.452 -45.868 1.00 74.75 128 GLN A O 1
ATOM 1013 N N . ALA A 1 129 ? 18.217 7.196 -44.553 1.00 74.19 129 ALA A N 1
ATOM 1014 C CA . ALA A 1 129 ? 17.189 6.883 -43.574 1.00 74.19 129 ALA A CA 1
ATOM 1015 C C . ALA A 1 129 ? 15.808 7.046 -44.227 1.00 74.19 129 ALA A C 1
ATOM 1017 O O . ALA A 1 129 ? 15.495 8.097 -44.783 1.00 74.19 129 ALA A O 1
ATOM 1018 N N . ARG A 1 130 ? 14.959 6.014 -44.150 1.00 69.06 130 ARG A N 1
ATOM 1019 C CA . ARG A 1 130 ? 13.560 6.138 -44.579 1.00 69.06 130 ARG A CA 1
ATOM 1020 C C . ARG A 1 130 ? 12.888 7.195 -43.703 1.00 69.06 130 ARG A C 1
ATOM 1022 O O . ARG A 1 130 ? 12.944 7.078 -42.478 1.00 69.06 130 ARG A O 1
ATOM 1029 N N . SER A 1 131 ? 12.252 8.198 -44.310 1.00 57.84 131 SER A N 1
ATOM 1030 C CA . SER A 1 131 ? 11.484 9.205 -43.572 1.00 57.84 131 SER A CA 1
ATOM 1031 C C . SER A 1 131 ? 10.362 8.521 -42.783 1.00 57.84 131 SER A C 1
ATOM 1033 O O . SER A 1 131 ? 9.323 8.152 -43.325 1.00 57.84 131 SER A O 1
ATOM 1035 N N . GLN A 1 132 ? 10.580 8.301 -41.484 1.00 52.34 132 GLN A N 1
ATOM 1036 C CA . GLN A 1 132 ? 9.553 7.784 -40.574 1.00 52.34 132 GLN A CA 1
ATOM 1037 C C . GLN A 1 132 ? 8.594 8.883 -40.087 1.00 52.34 132 GLN A C 1
ATOM 1039 O O . GLN A 1 132 ? 7.639 8.582 -39.366 1.00 52.34 132 GLN A O 1
ATOM 1044 N N . MET A 1 133 ? 8.795 10.145 -40.499 1.00 46.38 133 MET A N 1
ATOM 1045 C CA . MET A 1 133 ? 7.884 11.244 -40.155 1.00 46.38 133 MET A CA 1
ATOM 1046 C C . MET A 1 133 ? 6.450 10.999 -40.641 1.00 46.38 133 MET A C 1
ATOM 1048 O O . MET A 1 133 ? 5.513 11.441 -39.985 1.00 46.38 133 MET A O 1
ATOM 1052 N N . ALA A 1 134 ? 6.248 10.192 -41.688 1.00 46.91 134 ALA A N 1
ATOM 1053 C CA . ALA A 1 134 ? 4.906 9.833 -42.143 1.00 46.91 134 ALA A CA 1
ATOM 1054 C C . ALA A 1 134 ? 4.117 8.947 -41.150 1.00 46.91 134 ALA A C 1
ATOM 1056 O O . ALA A 1 134 ? 2.891 8.979 -41.159 1.00 46.91 134 ALA A O 1
ATOM 1057 N N . LYS A 1 135 ? 4.779 8.174 -40.271 1.00 42.47 135 LYS A N 1
ATOM 1058 C CA . LYS A 1 135 ? 4.089 7.267 -39.324 1.00 42.47 135 LYS A CA 1
ATOM 1059 C C . LYS A 1 135 ? 3.939 7.839 -37.914 1.00 42.47 135 LYS A C 1
ATOM 1061 O O . LYS A 1 135 ? 2.975 7.513 -37.228 1.00 42.47 135 LYS A O 1
ATOM 1066 N N . ARG A 1 136 ? 4.853 8.710 -37.472 1.00 40.62 136 ARG A N 1
ATOM 1067 C CA . ARG A 1 136 ? 4.819 9.266 -36.106 1.00 40.62 136 ARG A CA 1
ATOM 1068 C C . ARG A 1 136 ? 3.794 10.401 -35.944 1.00 40.62 136 ARG A C 1
ATOM 1070 O O . ARG A 1 136 ? 3.236 10.526 -34.860 1.00 40.62 136 ARG A O 1
A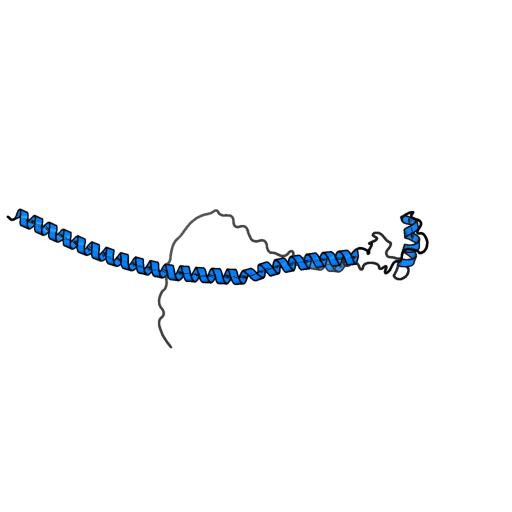TOM 1077 N N . CYS A 1 137 ? 3.468 11.133 -37.017 1.00 43.28 137 CYS A N 1
ATOM 1078 C CA . CYS A 1 137 ? 2.421 12.166 -36.998 1.00 43.28 137 CYS A CA 1
ATOM 1079 C C . CYS A 1 137 ? 0.987 11.612 -36.884 1.00 43.28 137 CYS A C 1
ATOM 1081 O O . CYS A 1 137 ? 0.118 12.305 -36.364 1.00 43.28 137 CYS A O 1
ATOM 1083 N N . GLN A 1 138 ? 0.717 10.371 -37.313 1.00 46.56 138 GLN A N 1
ATOM 1084 C CA . GLN A 1 138 ? -0.628 9.785 -37.180 1.00 46.56 138 GLN A CA 1
ATOM 1085 C C . GLN A 1 138 ? -0.931 9.353 -35.735 1.00 46.56 138 GLN A C 1
ATOM 1087 O O . GLN A 1 138 ? -2.035 9.578 -35.246 1.00 46.56 138 GLN A O 1
ATOM 1092 N N . MET A 1 139 ? 0.062 8.834 -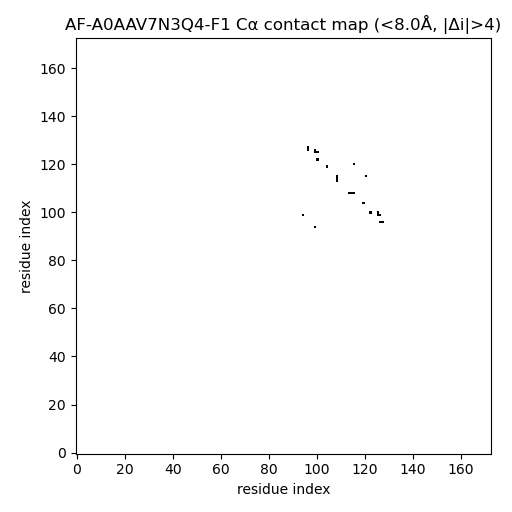35.006 1.00 38.69 139 MET A N 1
ATOM 1093 C CA . MET A 1 139 ? -0.110 8.378 -33.615 1.00 38.69 139 MET A CA 1
ATOM 1094 C C . MET A 1 139 ? -0.203 9.530 -32.599 1.00 38.69 139 MET A C 1
ATOM 1096 O O . MET A 1 139 ? -0.861 9.385 -31.574 1.00 38.69 139 MET A O 1
ATOM 1100 N N . SER A 1 140 ? 0.402 10.695 -32.869 1.00 45.44 140 SER A N 1
ATOM 1101 C CA . SER A 1 140 ? 0.268 11.877 -31.998 1.00 45.44 140 SER A CA 1
ATOM 1102 C C . SER A 1 140 ? -1.092 12.576 -32.120 1.00 45.44 140 SER A C 1
ATOM 1104 O O . SER A 1 140 ? -1.476 13.296 -31.202 1.00 45.44 140 SER A O 1
ATOM 1106 N N . SER A 1 141 ? -1.834 12.347 -33.211 1.00 44.31 141 SER A N 1
ATOM 1107 C CA . SER A 1 141 ? -3.168 12.935 -33.424 1.00 44.31 141 SER A CA 1
ATOM 1108 C C . SER A 1 141 ? -4.300 12.217 -32.675 1.00 44.31 141 SER A C 1
ATOM 1110 O O . SER A 1 141 ? -5.362 12.797 -32.481 1.00 44.31 141 SER A O 1
ATOM 1112 N N . LEU A 1 142 ? -4.072 10.984 -32.205 1.00 46.34 142 LEU A N 1
ATOM 1113 C CA . LEU A 1 142 ? -5.088 10.163 -31.530 1.00 46.34 142 LEU A CA 1
ATOM 1114 C C . LEU A 1 142 ? -5.067 10.264 -29.995 1.00 46.34 142 LEU A C 1
ATOM 1116 O O . LEU A 1 142 ? -6.004 9.808 -29.351 1.00 46.34 142 LEU A O 1
ATOM 1120 N N . ASN A 1 143 ? -4.053 10.908 -29.402 1.00 46.03 143 ASN A N 1
ATOM 1121 C CA . ASN A 1 143 ? -3.909 10.996 -27.939 1.00 46.03 143 ASN A CA 1
ATOM 1122 C C . ASN A 1 143 ? -4.269 12.371 -27.341 1.00 46.03 143 ASN A C 1
ATOM 1124 O O . ASN A 1 143 ? -4.091 12.571 -26.144 1.00 46.03 143 ASN A O 1
ATOM 1128 N N . HIS A 1 144 ? -4.792 13.315 -28.133 1.00 43.75 144 HIS A N 1
ATOM 1129 C CA . HIS A 1 144 ? -5.349 14.587 -27.638 1.00 43.75 144 HIS A CA 1
ATOM 1130 C C . HIS A 1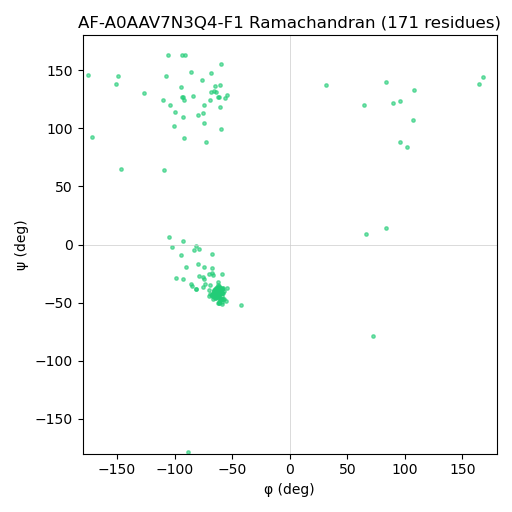 144 ? -6.875 14.602 -27.794 1.00 43.75 144 HIS A C 1
ATOM 1132 O O . HIS A 1 144 ? -7.446 15.378 -28.551 1.00 43.75 144 HIS A O 1
ATOM 1138 N N . SER A 1 145 ? -7.539 13.699 -27.078 1.00 39.44 145 SER A N 1
ATOM 1139 C CA . SER A 1 145 ? -8.990 13.702 -26.882 1.00 39.44 145 SER A CA 1
ATOM 1140 C C . SER A 1 145 ? -9.287 13.166 -25.480 1.00 39.44 145 SER A C 1
ATOM 1142 O O . SER A 1 145 ? -9.858 12.091 -25.306 1.00 39.44 145 SER A O 1
ATOM 1144 N N . MET A 1 146 ? -8.850 13.905 -24.460 1.00 38.22 146 MET A N 1
ATOM 1145 C CA . MET A 1 146 ? -9.475 13.833 -23.138 1.00 38.22 146 MET A CA 1
ATOM 1146 C C . MET A 1 146 ? -10.542 14.933 -23.085 1.00 38.22 146 MET A C 1
ATOM 1148 O O . MET A 1 146 ? -10.214 16.083 -23.385 1.00 38.22 146 MET A O 1
ATOM 1152 N N . PRO A 1 147 ? -11.804 14.628 -22.739 1.00 41.34 147 PRO A N 1
ATOM 1153 C CA . PRO A 1 147 ? -12.794 15.66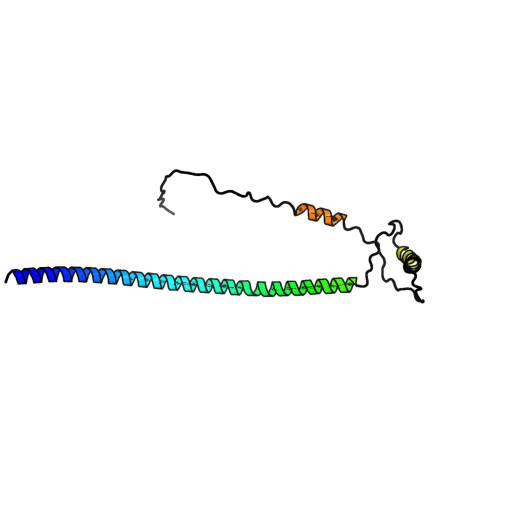5 -22.512 1.00 41.34 147 PRO A CA 1
ATOM 1154 C C . PRO A 1 147 ? -12.421 16.434 -21.241 1.00 41.34 147 PRO A C 1
ATOM 1156 O O . PRO A 1 147 ? -12.120 15.843 -20.203 1.00 41.34 147 PRO A O 1
ATOM 1159 N N . ALA A 1 148 ? -12.418 17.761 -21.347 1.00 40.94 148 ALA A N 1
ATOM 1160 C CA . ALA A 1 148 ? -12.247 18.659 -20.219 1.00 40.94 148 ALA A CA 1
ATOM 1161 C C . ALA A 1 148 ? -13.319 18.371 -19.156 1.00 40.94 148 ALA A C 1
ATOM 1163 O O . ALA A 1 148 ? -14.515 18.367 -19.451 1.00 40.94 148 ALA A O 1
ATOM 1164 N N . ALA A 1 149 ? -12.882 18.130 -17.921 1.00 41.75 149 ALA A N 1
ATOM 1165 C CA . ALA A 1 149 ? -13.764 18.124 -16.765 1.00 41.75 149 ALA A CA 1
ATOM 1166 C C . ALA A 1 149 ? -14.346 19.540 -16.578 1.00 41.75 149 ALA A C 1
ATOM 1168 O O . ALA A 1 149 ? -13.577 20.506 -16.607 1.00 41.75 149 ALA A O 1
ATOM 1169 N N . PRO A 1 150 ? -15.667 19.707 -16.398 1.00 39.72 150 PRO A N 1
ATOM 1170 C CA . PRO A 1 150 ? -16.229 21.017 -16.120 1.00 39.72 150 PRO A CA 1
ATOM 1171 C C . PRO A 1 150 ? -15.924 21.409 -14.672 1.00 39.72 150 PRO A C 1
ATOM 1173 O O . PRO A 1 150 ? -16.327 20.732 -13.727 1.00 39.72 150 PRO A O 1
ATOM 1176 N N . CYS A 1 151 ? -15.208 22.520 -14.511 1.00 35.94 151 CYS A N 1
ATOM 1177 C CA . CYS A 1 151 ? -15.098 23.244 -13.253 1.00 35.94 151 CYS A CA 1
ATOM 1178 C C . CYS A 1 151 ? -16.497 23.713 -12.829 1.00 35.94 151 CYS A C 1
ATOM 1180 O O . CYS A 1 151 ? -17.136 24.480 -13.547 1.00 35.94 151 CYS A O 1
ATOM 1182 N N . THR A 1 152 ? -16.978 23.255 -11.677 1.00 41.78 152 THR A N 1
ATOM 1183 C CA . THR A 1 152 ? -18.172 23.801 -11.021 1.00 41.78 152 THR A CA 1
ATOM 1184 C C . THR A 1 152 ? -17.745 24.744 -9.905 1.00 41.78 152 THR A C 1
ATOM 1186 O O . THR A 1 152 ? -17.150 24.302 -8.920 1.00 41.78 152 THR A O 1
ATOM 1189 N N . ASP A 1 153 ? -18.057 26.028 -10.070 1.00 35.03 153 ASP A N 1
ATOM 1190 C CA . ASP A 1 153 ? -17.928 27.060 -9.039 1.00 35.03 153 ASP A CA 1
ATOM 1191 C C . ASP A 1 153 ? -18.941 26.848 -7.893 1.00 35.03 153 ASP A C 1
ATOM 1193 O O . ASP A 1 153 ? -20.067 26.402 -8.142 1.00 35.03 153 ASP A O 1
ATOM 1197 N N . PRO A 1 154 ? -18.604 27.205 -6.637 1.00 46.22 154 PRO A N 1
ATOM 1198 C CA . PRO A 1 154 ? -19.520 27.121 -5.511 1.00 46.22 154 PRO A CA 1
ATOM 1199 C C . PRO A 1 154 ? -20.103 28.502 -5.183 1.00 46.22 154 PRO A C 1
ATOM 1201 O O . PRO A 1 154 ? -19.455 29.329 -4.545 1.00 46.22 154 PRO A O 1
ATOM 1204 N N . SER A 1 155 ? -21.339 28.776 -5.595 1.00 39.72 155 SER A N 1
ATOM 1205 C CA . SER A 1 155 ? -22.220 29.763 -4.941 1.00 39.72 155 SER A CA 1
ATOM 1206 C C . SER A 1 155 ? -23.612 29.770 -5.580 1.00 39.72 155 SER A C 1
ATOM 1208 O O . SER A 1 155 ? -23.729 29.621 -6.792 1.00 39.72 155 SER A O 1
ATOM 1210 N N . THR A 1 156 ? -24.643 30.017 -4.754 1.00 39.31 156 THR A N 1
ATOM 121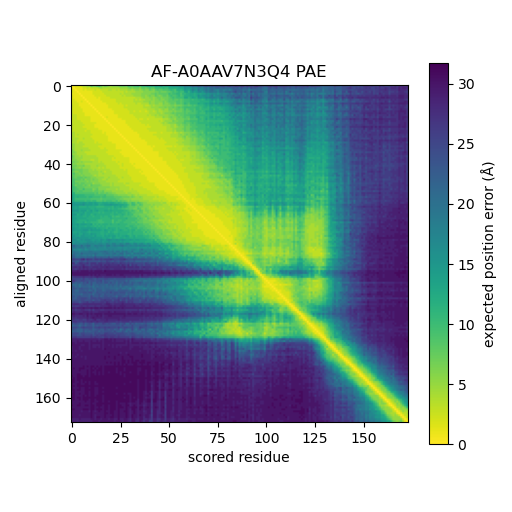1 C CA . THR A 1 156 ? -26.098 30.120 -5.059 1.00 39.31 156 THR A CA 1
ATOM 1212 C C . THR A 1 156 ? -26.879 28.846 -4.670 1.00 39.31 156 THR A C 1
ATOM 1214 O O . THR A 1 156 ? -26.893 27.877 -5.412 1.00 39.31 156 THR A O 1
ATOM 1217 N N . ILE A 1 157 ? -27.305 28.677 -3.408 1.00 37.00 157 ILE A N 1
ATOM 1218 C CA . ILE A 1 157 ? -28.498 29.222 -2.703 1.00 37.00 157 ILE A CA 1
ATOM 1219 C C . ILE A 1 157 ? -29.695 28.241 -2.699 1.00 37.00 157 ILE A C 1
ATOM 1221 O O . ILE A 1 157 ? -30.225 27.874 -3.735 1.00 37.00 157 ILE A O 1
ATOM 1225 N N . ALA A 1 158 ? -30.131 27.947 -1.466 1.00 35.16 158 ALA A N 1
ATOM 1226 C CA . ALA A 1 158 ? -31.479 27.616 -0.985 1.00 35.16 158 ALA A CA 1
ATOM 1227 C C . ALA A 1 158 ? -32.208 26.336 -1.445 1.00 35.16 158 ALA A C 1
ATOM 1229 O O . ALA A 1 158 ? -32.709 26.233 -2.554 1.00 35.16 158 ALA A O 1
ATOM 1230 N N . GLY A 1 159 ? -32.527 25.511 -0.440 1.00 32.16 159 GLY A N 1
ATOM 1231 C CA . GLY A 1 159 ? -33.922 25.421 0.003 1.00 32.16 159 GLY A CA 1
ATOM 1232 C C . GLY A 1 159 ? -34.697 24.143 -0.334 1.00 32.16 159 GLY A C 1
ATOM 1233 O O . GLY A 1 159 ? -34.811 23.741 -1.480 1.00 32.16 159 GLY A O 1
ATOM 1234 N N . SER A 1 160 ? -35.373 23.641 0.704 1.00 36.56 160 SER A N 1
ATOM 1235 C CA . SER A 1 160 ? -36.598 22.826 0.666 1.00 36.56 160 SER A CA 1
ATOM 1236 C C . SER A 1 160 ? -36.474 21.294 0.727 1.00 36.56 160 SER A C 1
ATOM 1238 O O . SER A 1 160 ? -36.425 20.590 -0.270 1.00 36.56 160 SER A O 1
ATOM 1240 N N . GLN A 1 161 ? -36.469 20.815 1.974 1.00 39.81 161 GLN A N 1
ATOM 1241 C CA . GLN A 1 161 ? -37.394 19.841 2.577 1.00 39.81 161 GLN A CA 1
ATOM 1242 C C . GLN A 1 161 ? -38.036 18.719 1.723 1.00 39.81 161 GLN A C 1
ATOM 1244 O O . GLN A 1 161 ? -38.726 18.969 0.741 1.00 39.81 161 GLN A O 1
ATOM 1249 N N . ASN A 1 162 ? -38.039 17.539 2.364 1.00 38.47 162 ASN A N 1
ATOM 1250 C CA . ASN A 1 162 ? -39.173 16.615 2.561 1.00 38.47 162 ASN A CA 1
ATOM 1251 C C . ASN A 1 162 ? -39.188 15.311 1.732 1.00 38.47 162 ASN A C 1
ATOM 1253 O O . ASN A 1 162 ? -39.508 15.324 0.552 1.00 38.47 162 ASN A O 1
ATOM 1257 N N . ALA A 1 163 ? -38.922 14.174 2.393 1.00 36.03 163 ALA A N 1
ATOM 1258 C CA . ALA A 1 163 ? -39.844 13.032 2.539 1.00 36.03 163 ALA A CA 1
ATOM 1259 C C . ALA A 1 163 ? -39.104 11.756 3.000 1.00 36.03 163 ALA A C 1
ATOM 1261 O O . ALA A 1 163 ? -38.003 11.438 2.564 1.00 36.03 163 ALA A O 1
ATOM 1262 N N . GLN A 1 164 ? -39.750 11.060 3.929 1.00 47.31 164 GLN A N 1
ATOM 1263 C CA . GLN A 1 164 ? -39.316 9.905 4.717 1.00 47.31 164 GLN A CA 1
ATOM 1264 C C . GLN A 1 164 ? -39.605 8.546 4.014 1.00 47.31 164 GLN A C 1
ATOM 1266 O O . GLN A 1 164 ? -40.069 8.548 2.874 1.00 47.31 164 GLN A O 1
ATOM 1271 N N . PRO A 1 165 ? -39.281 7.386 4.635 1.00 46.38 165 PRO A N 1
ATOM 1272 C CA . PRO A 1 165 ? -38.896 6.149 3.954 1.00 46.38 165 PRO A CA 1
ATOM 1273 C C . PRO A 1 165 ? -40.064 5.184 3.709 1.00 46.38 165 PRO A C 1
ATOM 1275 O O . PRO A 1 165 ? -41.090 5.245 4.382 1.00 46.38 165 PRO A O 1
ATOM 1278 N N . ILE A 1 166 ? -39.867 4.215 2.810 1.00 41.75 166 ILE A N 1
ATOM 1279 C CA . ILE A 1 166 ? -40.763 3.060 2.670 1.00 41.75 166 ILE A CA 1
ATOM 1280 C C . ILE A 1 166 ? -40.042 1.804 3.157 1.00 41.75 166 ILE A C 1
ATOM 1282 O O . ILE A 1 166 ? -38.960 1.452 2.692 1.00 41.75 166 ILE A O 1
ATOM 1286 N N . SER A 1 167 ? -40.687 1.148 4.116 1.00 45.28 167 SER A N 1
ATOM 1287 C CA . SER A 1 167 ? -40.379 -0.182 4.623 1.00 45.28 167 SER A CA 1
ATOM 1288 C C . SER A 1 167 ? -41.409 -1.195 4.104 1.00 45.28 167 SER A C 1
ATOM 1290 O O . SER A 1 167 ? -42.516 -0.819 3.728 1.00 45.28 167 SER A O 1
ATOM 1292 N N . ALA A 1 168 ? -41.026 -2.472 4.206 1.00 43.34 168 ALA A N 1
ATOM 1293 C CA . ALA A 1 168 ? -41.841 -3.693 4.193 1.00 43.34 168 ALA A CA 1
ATOM 1294 C C . ALA A 1 168 ? -42.147 -4.379 2.844 1.00 43.34 168 ALA A C 1
ATOM 1296 O O . ALA A 1 168 ? -42.816 -3.852 1.963 1.00 43.34 168 ALA A O 1
ATOM 1297 N N . GLY A 1 169 ? -41.736 -5.652 2.777 1.00 40.06 169 GLY A N 1
ATOM 1298 C CA . GLY A 1 169 ? -42.161 -6.641 1.787 1.00 40.06 169 GLY A CA 1
ATOM 1299 C C . GLY A 1 169 ? -41.633 -8.035 2.139 1.00 40.06 169 GLY A C 1
ATOM 1300 O O . GLY A 1 169 ? -40.505 -8.379 1.816 1.00 40.06 169 GLY A O 1
ATOM 1301 N N . ARG A 1 170 ? -42.445 -8.800 2.871 1.00 44.03 170 ARG A N 1
ATOM 1302 C CA . ARG A 1 170 ? -42.247 -10.182 3.347 1.00 44.03 170 ARG A CA 1
ATOM 1303 C C . ARG A 1 170 ? -42.824 -11.182 2.321 1.00 44.03 170 ARG A C 1
ATOM 1305 O O . ARG A 1 170 ? -43.725 -10.808 1.578 1.00 44.03 170 ARG A O 1
ATOM 1312 N N . SER A 1 171 ? -42.415 -12.457 2.424 1.00 47.81 171 SER A N 1
ATOM 1313 C CA . SER A 1 171 ? -42.869 -13.676 1.696 1.00 47.81 171 SER A CA 1
ATOM 1314 C C . SER A 1 171 ? -42.210 -13.897 0.327 1.00 47.81 171 SER A C 1
ATOM 1316 O O . SER A 1 171 ? -41.996 -12.941 -0.398 1.00 47.81 171 SER A O 1
ATOM 1318 N N . GLY A 1 172 ? -41.835 -15.098 -0.111 1.00 47.12 172 GLY A N 1
ATOM 1319 C CA . GLY A 1 172 ? -41.949 -16.468 0.392 1.00 47.12 172 GLY A CA 1
ATOM 1320 C C . GLY A 1 172 ? -41.571 -17.400 -0.774 1.00 47.12 172 GLY A C 1
ATOM 1321 O O . GLY A 1 172 ? -41.861 -17.064 -1.922 1.00 47.12 172 GLY A O 1
ATOM 1322 N N . GLY A 1 173 ? -40.905 -18.519 -0.488 1.00 40.47 173 GLY A N 1
ATOM 1323 C CA . GLY A 1 173 ? -40.449 -19.514 -1.464 1.00 40.47 173 GLY A CA 1
ATOM 1324 C C . GLY A 1 173 ? -39.431 -20.449 -0.841 1.00 40.47 173 GLY A C 1
ATOM 1325 O O . GLY A 1 173 ? -38.327 -19.950 -0.542 1.00 40.47 173 GLY A O 1
#

Radius of gyration: 44.08 Å; Cα contacts (8 Å, |Δi|>4): 12; chains: 1; bounding box: 89×50×124 Å

pLDDT: mean 77.33, std 22.66, range [32.16, 98.62]

Foldseek 3Di:
DVVVVVVVVVVVVVVVVVVVVVVVVVVVVVVVVVVVVVVVVVVVVVVVVVVVVVVVCVVVVVVVVVVVVVVVVVVVVVCVVCVPPDDDPDDDPPQDDPCPVVCCQVVVCVVVVDDDDPPDDDDPDDDDDDPCVVPVVVVVVPPPDDDDDDDDDDDDDDDDDDDDDDDDDDDDD

Organism: Pleurodeles waltl (NCBI:txid8319)

Solvent-accessible surface area (backbone atoms only — not comparable to full-atom values): 11218 Å² total; per-residue (Å²): 113,67,70,59,55,52,50,51,53,50,50,54,52,51,51,54,51,49,54,53,50,52,53,50,53,52,50,51,54,52,50,51,51,52,52,51,54,52,48,53,54,51,51,55,53,48,52,52,52,49,54,54,50,51,64,65,46,52,63,53,57,58,49,52,55,49,50,54,52,53,51,53,52,48,50,54,50,52,48,62,73,41,68,86,62,81,85,86,80,91,70,74,85,85,64,64,78,75,50,47,60,60,50,47,68,60,45,47,43,71,72,67,72,51,84,73,65,87,75,68,85,83,76,89,79,73,76,84,77,77,80,58,68,78,61,56,60,60,62,64,67,72,73,78,76,75,82,81,79,82,86,78,82,91,82,86,82,85,86,82,87,89,87,86,86,88,81,90,86,83,88,88,134

Mean predicted aligned error: 17.23 Å

Secondary structure (DSSP, 8-state):
-HHHHHHHHHHHHHHHHHHHHHHHHHHHHHHHHHHHHHHHHHHHHHHHHHHHHHHHHHHHHHHHHHHHHHHHHHHHHHHHHHTT-PPP-S--TT--TTHHHHHHHHHHHHHH----PSSPP------PPP-THHHHHHHHTSS--PPPPPP----------------------

Sequence (173 aa):
MDRILQEISSVCRKLKGMDSAMASLTAETKSMRLDIAGFQTQVTGLELRVTTVETRIAPWVDRDQELLYLRSKLIDLEDRSRKDNIRFLGFPENVKGADIHSYLRETLPKLTGIIFDPPPPGISKAAQARSQMAKRCQMSSLNHSMPAAPCTDPSTIAGSQNAQPISAGRSGG